Protein AF-A0A087U848-F1 (afdb_monomer)

Mean predicted aligned error: 9.14 Å

pLDDT: mean 75.89, std 14.3, range [40.19, 91.5]

Secondary structure (DSSP, 8-state):
-------GGGTT--HHHHHHHHHHHHTT--HHHHHHHHT--HHHHHHHHHHHHHHHT--

Structure (mmCIF, N/CA/C/O backbone):
data_AF-A0A087U848-F1
#
_entry.id   AF-A0A087U848-F1
#
loop_
_atom_site.group_PDB
_atom_site.id
_atom_site.type_symbol
_atom_site.label_atom_id
_atom_site.label_alt_id
_atom_site.label_comp_id
_atom_site.label_asym_id
_atom_site.label_entity_id
_atom_site.label_seq_id
_atom_site.pdbx_PDB_ins_code
_atom_site.Cartn_x
_atom_site.Cartn_y
_atom_site.Cartn_z
_atom_site.occupancy
_atom_site.B_iso_or_equiv
_atom_site.auth_seq_id
_atom_site.auth_comp_id
_atom_site.auth_asym_id
_atom_site.auth_atom_id
_atom_site.pdbx_PDB_model_num
ATOM 1 N N . MET A 1 1 ? 32.803 12.058 18.319 1.00 48.41 1 MET A N 1
ATOM 2 C CA . MET A 1 1 ? 32.184 11.920 16.982 1.00 48.41 1 MET A CA 1
ATOM 3 C C . MET A 1 1 ? 30.673 11.822 17.152 1.00 48.41 1 MET A C 1
ATOM 5 O O . MET A 1 1 ? 30.231 10.787 17.637 1.00 48.41 1 MET A O 1
ATOM 9 N N . PRO A 1 2 ? 29.871 12.857 16.853 1.00 52.75 2 PRO A N 1
ATOM 10 C CA . PRO A 1 2 ? 28.432 12.752 17.024 1.00 52.75 2 PRO A CA 1
ATOM 11 C C . PRO A 1 2 ? 27.703 12.641 15.685 1.00 52.75 2 PRO A C 1
ATOM 13 O O . PRO A 1 2 ? 28.038 13.299 14.705 1.00 52.75 2 PRO A O 1
ATOM 16 N N . GLY A 1 3 ? 26.637 11.848 15.705 1.00 51.56 3 GLY A N 1
ATOM 17 C CA . GLY A 1 3 ? 25.515 12.026 14.797 1.00 51.56 3 GLY A CA 1
ATOM 18 C C . GLY A 1 3 ? 25.399 1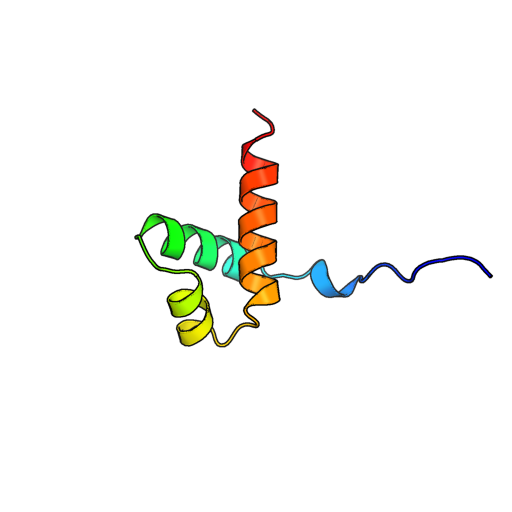0.940 13.747 1.00 51.56 3 GLY A C 1
ATOM 19 O O . GLY A 1 3 ? 25.808 11.118 12.604 1.00 51.56 3 GLY A O 1
ATOM 20 N N . ARG A 1 4 ? 24.737 9.838 14.126 1.00 64.31 4 ARG A N 1
ATOM 21 C CA . ARG A 1 4 ? 23.966 8.997 13.200 1.00 64.31 4 ARG A CA 1
ATOM 22 C C . ARG A 1 4 ? 23.286 9.913 12.183 1.00 64.31 4 ARG A C 1
ATOM 24 O O . ARG A 1 4 ? 22.341 10.618 12.529 1.00 64.31 4 ARG A O 1
ATOM 31 N N . ARG A 1 5 ? 23.791 9.925 10.948 1.00 58.97 5 ARG A N 1
ATOM 32 C CA . ARG A 1 5 ? 23.228 10.698 9.841 1.00 58.97 5 ARG A CA 1
ATOM 33 C C . ARG A 1 5 ? 21.860 10.094 9.546 1.00 58.97 5 ARG A C 1
ATOM 35 O O . ARG A 1 5 ? 21.738 9.081 8.858 1.00 58.97 5 ARG A O 1
ATOM 42 N N . GLN A 1 6 ? 20.841 10.647 10.193 1.00 58.66 6 GLN A N 1
ATOM 43 C CA . GLN A 1 6 ? 19.465 10.214 10.053 1.00 58.66 6 GLN A CA 1
ATOM 44 C C . GLN A 1 6 ? 19.079 10.402 8.588 1.00 58.66 6 GLN A C 1
ATOM 46 O O . GLN A 1 6 ? 19.246 11.478 8.014 1.00 58.66 6 GLN A O 1
ATOM 51 N N . ARG A 1 7 ? 18.660 9.296 7.975 1.00 57.03 7 ARG A N 1
ATOM 52 C CA . ARG A 1 7 ? 18.324 9.150 6.559 1.00 57.03 7 ARG A CA 1
ATOM 53 C C . ARG A 1 7 ? 17.209 10.135 6.173 1.00 57.03 7 ARG A C 1
ATOM 55 O O . ARG A 1 7 ? 16.040 9.772 6.174 1.00 57.03 7 ARG A O 1
ATOM 62 N N . ARG A 1 8 ? 17.587 11.361 5.797 1.00 54.66 8 ARG A N 1
ATOM 63 C CA . ARG A 1 8 ? 16.718 12.404 5.214 1.00 54.66 8 ARG A CA 1
ATOM 64 C C . ARG A 1 8 ? 16.176 12.056 3.819 1.00 54.66 8 ARG A C 1
ATOM 66 O O . ARG A 1 8 ? 15.472 12.853 3.227 1.00 54.66 8 ARG A O 1
ATOM 73 N N . HIS A 1 9 ? 16.465 10.864 3.301 1.00 54.50 9 HIS A N 1
ATOM 74 C CA . HIS A 1 9 ? 15.988 10.414 1.990 1.00 54.50 9 HIS A CA 1
ATOM 75 C C . HIS A 1 9 ? 14.509 9.982 1.979 1.00 54.50 9 HIS A C 1
ATOM 77 O O . HIS A 1 9 ? 13.933 9.806 0.918 1.00 54.50 9 HIS A O 1
ATOM 83 N N . PHE A 1 10 ? 13.896 9.786 3.153 1.00 51.00 10 PHE A N 1
ATOM 84 C CA . PHE A 1 10 ? 12.523 9.273 3.286 1.00 51.00 10 PHE A CA 1
ATOM 85 C C . PHE A 1 10 ? 11.448 10.363 3.368 1.00 51.00 10 PHE A C 1
ATOM 87 O O . PHE A 1 10 ? 10.266 10.044 3.325 1.00 51.00 10 PHE A O 1
ATOM 94 N N . GLN A 1 11 ? 11.832 11.634 3.518 1.00 54.91 11 GLN A N 1
ATOM 95 C CA . GLN A 1 11 ? 10.872 12.726 3.732 1.00 54.91 11 GLN A CA 1
ATOM 96 C C . GLN A 1 11 ? 10.133 13.159 2.457 1.00 54.91 11 GLN A C 1
ATOM 98 O O . GLN A 1 11 ? 9.253 14.003 2.535 1.00 54.91 11 GLN A O 1
ATOM 103 N N . GLN A 1 12 ? 10.444 12.549 1.311 1.00 55.19 12 GLN A N 1
ATOM 104 C CA . GLN A 1 12 ? 9.682 12.676 0.068 1.00 55.19 12 GLN A CA 1
ATOM 105 C C . GLN A 1 12 ? 9.278 11.297 -0.472 1.00 55.19 12 GLN A C 1
ATOM 107 O O . GLN A 1 12 ? 9.309 11.066 -1.677 1.00 55.19 12 GLN A O 1
ATOM 112 N N . ILE A 1 13 ? 8.929 10.338 0.399 1.00 61.97 13 ILE A N 1
ATOM 113 C CA . ILE A 1 13 ? 8.036 9.281 -0.092 1.00 61.97 13 ILE A CA 1
ATOM 114 C C . ILE A 1 13 ? 6.746 9.998 -0.463 1.00 61.97 13 ILE A C 1
ATOM 116 O O . ILE A 1 13 ? 6.082 10.546 0.411 1.00 61.97 13 ILE A O 1
ATOM 120 N N . ASP A 1 14 ? 6.478 10.038 -1.763 1.00 70.06 14 ASP A N 1
ATOM 121 C CA . ASP A 1 14 ? 5.347 10.737 -2.348 1.00 70.06 14 ASP A CA 1
ATOM 122 C C . ASP A 1 14 ? 4.050 10.313 -1.641 1.00 70.06 14 ASP A C 1
ATOM 124 O O . ASP 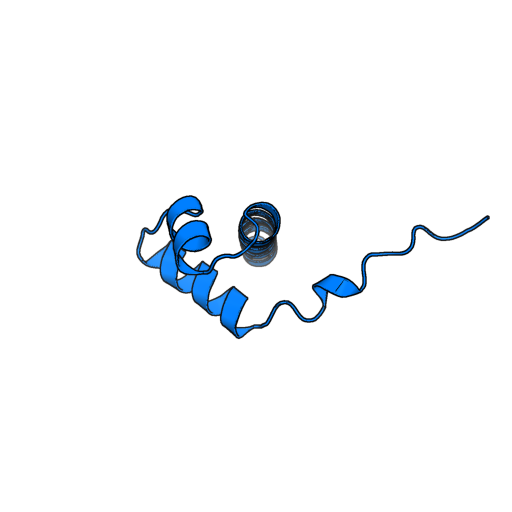A 1 14 ? 3.780 9.114 -1.475 1.00 70.06 14 ASP A O 1
ATOM 128 N N . ASP A 1 15 ? 3.247 11.282 -1.203 1.00 76.00 15 ASP A N 1
ATOM 129 C CA . ASP A 1 15 ? 1.939 11.009 -0.608 1.00 76.00 15 ASP A CA 1
ATOM 130 C C . ASP A 1 15 ? 1.042 10.222 -1.579 1.00 76.00 15 ASP A C 1
ATOM 132 O O . ASP A 1 15 ? 0.206 9.427 -1.143 1.00 76.00 15 ASP A O 1
ATOM 136 N N . PHE A 1 16 ? 1.281 10.341 -2.890 1.00 78.38 16 PHE A N 1
ATOM 137 C CA . PHE A 1 16 ? 0.685 9.498 -3.919 1.00 78.38 16 PHE A CA 1
ATOM 138 C C . PHE A 1 16 ? 1.065 8.026 -3.754 1.00 78.38 16 PHE A C 1
ATOM 140 O O . PHE A 1 16 ? 0.193 7.161 -3.754 1.00 78.38 16 PHE A O 1
ATOM 147 N N . ILE A 1 17 ? 2.350 7.720 -3.552 1.00 80.50 17 ILE A N 1
ATOM 148 C CA . ILE A 1 17 ? 2.828 6.344 -3.346 1.00 80.50 17 ILE A CA 1
ATOM 149 C C . ILE A 1 17 ? 2.219 5.767 -2.072 1.00 80.50 17 ILE A C 1
ATOM 151 O O . ILE A 1 17 ? 1.758 4.624 -2.050 1.00 80.50 17 ILE A O 1
ATOM 155 N N . ARG A 1 18 ? 2.168 6.571 -1.011 1.00 81.81 18 ARG A N 1
ATOM 156 C CA . ARG A 1 18 ? 1.506 6.197 0.237 1.00 81.81 18 ARG A CA 1
ATOM 157 C C . ARG A 1 18 ? 0.026 5.896 0.031 1.00 81.81 18 ARG A C 1
ATOM 159 O O . ARG A 1 18 ? -0.429 4.833 0.454 1.00 81.81 18 ARG A O 1
ATOM 166 N N . GLY A 1 19 ? -0.700 6.780 -0.648 1.00 86.00 19 GLY A N 1
ATOM 167 C CA . GLY A 1 19 ? -2.109 6.588 -0.987 1.00 86.00 19 GLY A CA 1
ATOM 168 C C . GLY A 1 19 ? -2.342 5.350 -1.852 1.00 86.00 19 GLY A C 1
ATOM 169 O O . GLY A 1 19 ? -3.249 4.569 -1.571 1.00 86.00 19 GLY A O 1
ATOM 170 N N . MET A 1 20 ? -1.477 5.113 -2.837 1.00 86.44 20 MET A N 1
ATOM 171 C CA . MET A 1 20 ? -1.529 3.957 -3.729 1.00 86.44 20 MET A CA 1
ATOM 172 C C . MET A 1 20 ? -1.323 2.642 -2.967 1.00 86.44 20 MET A C 1
ATOM 174 O O . MET A 1 20 ? -2.139 1.732 -3.096 1.00 86.44 20 MET A O 1
ATOM 178 N N . VAL A 1 21 ? -0.300 2.546 -2.108 1.00 86.12 21 VAL A N 1
ATOM 179 C CA . VAL A 1 21 ? -0.058 1.347 -1.281 1.00 86.12 21 VAL A CA 1
ATOM 180 C C . VAL A 1 21 ? -1.251 1.067 -0.360 1.00 86.12 21 VAL A C 1
ATOM 182 O O . VAL A 1 21 ? -1.680 -0.082 -0.257 1.00 86.12 21 VAL A O 1
ATOM 185 N N . ILE A 1 22 ? -1.823 2.093 0.282 1.00 85.25 22 ILE A N 1
ATOM 186 C CA . ILE A 1 22 ? -3.001 1.942 1.156 1.00 85.25 22 ILE A CA 1
ATOM 187 C C . ILE A 1 22 ? -4.232 1.503 0.349 1.00 85.25 22 ILE A C 1
ATOM 189 O O . ILE A 1 22 ? -4.947 0.592 0.771 1.00 85.25 22 ILE A O 1
ATOM 193 N N . GLY A 1 23 ? -4.476 2.123 -0.808 1.00 89.50 23 GLY A N 1
ATOM 194 C CA . GLY A 1 23 ? -5.608 1.821 -1.684 1.00 89.50 23 GLY A CA 1
ATOM 195 C C . GLY A 1 23 ? -5.564 0.390 -2.214 1.00 89.50 23 GLY A C 1
ATOM 196 O O . GLY A 1 23 ? -6.524 -0.360 -2.041 1.00 89.50 23 GLY A O 1
ATOM 197 N N . LEU A 1 24 ? -4.420 -0.028 -2.763 1.00 89.62 24 LEU A N 1
ATOM 198 C CA . LEU A 1 24 ? -4.211 -1.395 -3.247 1.00 89.62 24 LEU A CA 1
ATOM 199 C C . LEU A 1 24 ? -4.348 -2.412 -2.109 1.00 89.62 24 LEU A C 1
ATOM 201 O O . LEU A 1 24 ? -4.980 -3.458 -2.267 1.00 89.62 24 LEU A O 1
ATOM 205 N N . ARG A 1 25 ? -3.827 -2.091 -0.919 1.00 87.50 25 ARG A N 1
ATOM 206 C CA . ARG A 1 25 ? -3.939 -2.980 0.238 1.00 87.50 25 ARG A CA 1
ATOM 207 C C . ARG A 1 25 ? -5.382 -3.135 0.719 1.00 87.50 25 ARG A C 1
ATOM 209 O O . ARG A 1 25 ? -5.781 -4.250 1.048 1.00 87.50 25 ARG A O 1
ATOM 216 N N . ARG A 1 26 ? -6.175 -2.058 0.709 1.00 86.62 26 ARG A N 1
ATOM 217 C CA . ARG A 1 26 ? -7.624 -2.1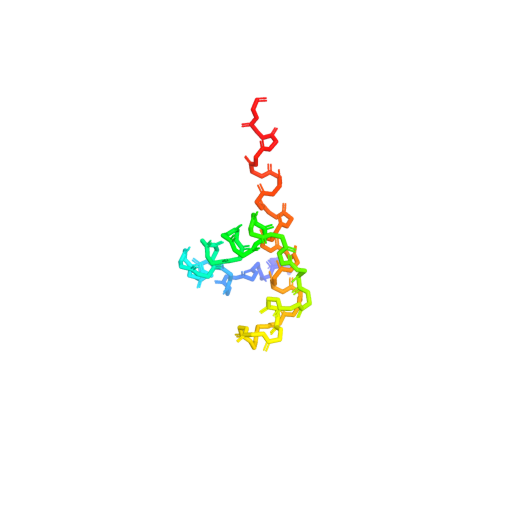08 0.976 1.00 86.62 26 ARG A CA 1
ATOM 218 C C . ARG A 1 26 ? -8.395 -2.881 -0.094 1.00 86.62 26 ARG A C 1
ATOM 220 O O . ARG A 1 26 ? -9.368 -3.541 0.242 1.00 86.62 26 ARG A O 1
ATOM 227 N N . ALA A 1 27 ? -7.931 -2.866 -1.342 1.00 90.62 27 ALA A N 1
ATOM 228 C CA . ALA A 1 27 ? -8.481 -3.675 -2.431 1.00 90.62 27 ALA A CA 1
ATOM 229 C C . ALA A 1 27 ? -8.101 -5.172 -2.349 1.00 90.62 27 ALA A C 1
ATOM 231 O O . ALA A 1 27 ? -8.405 -5.933 -3.264 1.00 90.62 27 ALA A O 1
ATOM 232 N N . GLY A 1 28 ? -7.422 -5.609 -1.281 1.00 91.19 28 GLY A N 1
ATOM 233 C CA . GLY A 1 28 ? -7.051 -7.010 -1.059 1.00 91.19 28 GLY A CA 1
ATOM 234 C C . GLY A 1 28 ? -5.723 -7.426 -1.693 1.00 91.19 28 GLY A C 1
ATOM 235 O O . GLY A 1 28 ? -5.367 -8.603 -1.649 1.00 91.19 28 GLY A O 1
ATOM 236 N N . TRP A 1 29 ? -4.954 -6.488 -2.251 1.00 91.50 29 TRP A N 1
ATOM 237 C CA . TRP A 1 29 ? -3.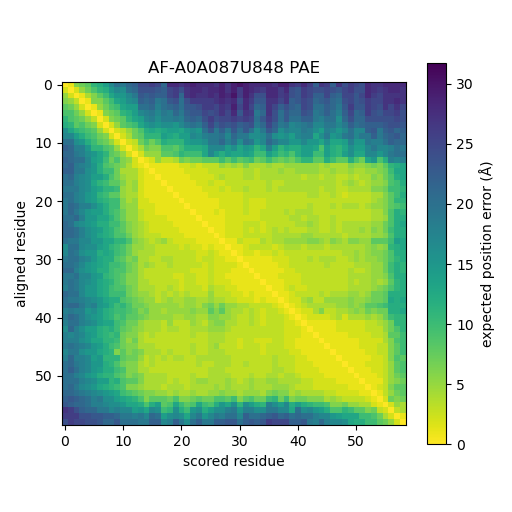684 -6.817 -2.892 1.00 91.50 29 TRP A CA 1
ATOM 238 C C . TRP A 1 29 ? -2.610 -7.178 -1.866 1.00 91.50 29 TRP A C 1
ATOM 240 O O . TRP A 1 29 ? -2.498 -6.596 -0.778 1.00 91.50 29 TRP A O 1
ATOM 250 N N . SER A 1 30 ? -1.766 -8.145 -2.222 1.00 88.62 30 SER A N 1
ATOM 251 C CA . SER A 1 30 ? -0.585 -8.490 -1.434 1.00 88.62 30 SER A CA 1
ATOM 252 C C . SER A 1 30 ? 0.518 -7.435 -1.586 1.00 88.62 30 SER A C 1
ATOM 254 O O . SER A 1 30 ? 0.688 -6.849 -2.652 1.00 88.62 30 SER A O 1
ATOM 256 N N . LEU A 1 31 ? 1.334 -7.227 -0.544 1.00 83.69 31 LEU A N 1
ATOM 257 C CA . LEU A 1 31 ? 2.488 -6.313 -0.623 1.00 83.69 31 LEU A CA 1
ATOM 258 C C . LEU A 1 31 ? 3.467 -6.719 -1.738 1.00 83.69 31 LEU A C 1
ATOM 260 O O . LEU A 1 31 ? 4.078 -5.855 -2.354 1.00 83.69 31 LEU A O 1
ATOM 264 N N . ARG A 1 32 ? 3.571 -8.020 -2.044 1.00 87.56 32 ARG A N 1
ATOM 265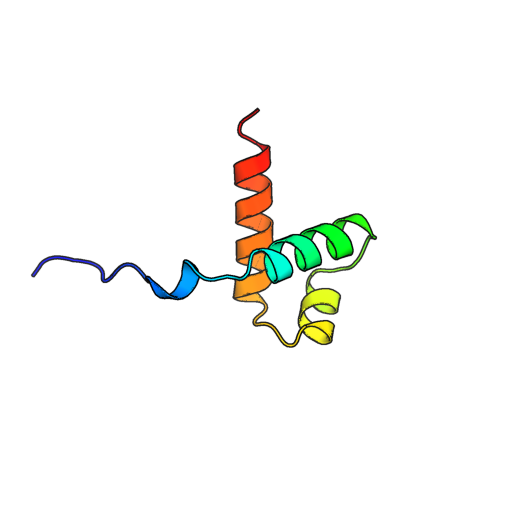 C CA . ARG A 1 32 ? 4.388 -8.527 -3.157 1.00 87.56 32 ARG A CA 1
ATOM 266 C C . ARG A 1 32 ? 3.839 -8.118 -4.522 1.00 87.56 32 ARG A C 1
ATOM 268 O O . ARG A 1 32 ? 4.626 -7.753 -5.384 1.00 87.56 32 ARG A O 1
ATOM 275 N N . GLN A 1 33 ? 2.519 -8.157 -4.710 1.00 89.75 33 GLN A N 1
ATOM 276 C CA . GLN A 1 33 ? 1.885 -7.687 -5.9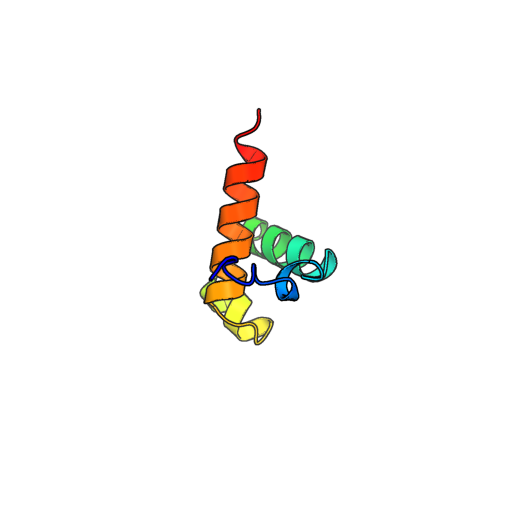48 1.00 89.75 33 GLN A CA 1
ATOM 277 C C . GLN A 1 33 ? 2.082 -6.185 -6.123 1.00 89.75 33 GLN A C 1
ATOM 279 O O . GLN A 1 33 ? 2.441 -5.748 -7.205 1.00 89.75 33 GLN A O 1
ATOM 284 N N . ILE A 1 34 ? 1.934 -5.417 -5.042 1.00 87.25 34 ILE A N 1
ATOM 285 C CA . ILE A 1 34 ? 2.168 -3.971 -5.063 1.00 87.25 34 ILE A CA 1
ATOM 286 C C . ILE A 1 34 ? 3.619 -3.674 -5.451 1.00 87.25 34 ILE A C 1
ATOM 288 O O . ILE A 1 34 ? 3.857 -2.855 -6.324 1.00 87.25 34 ILE A O 1
ATOM 292 N N . VAL A 1 35 ? 4.594 -4.363 -4.855 1.00 88.88 35 VAL A N 1
ATOM 293 C CA . VAL A 1 35 ? 6.021 -4.239 -5.206 1.00 88.88 35 VAL A CA 1
ATOM 294 C C . VAL A 1 35 ? 6.288 -4.573 -6.673 1.00 88.88 35 VAL A C 1
ATOM 296 O O . VAL A 1 35 ? 7.026 -3.847 -7.333 1.00 88.88 35 VAL A O 1
ATOM 299 N N . ALA A 1 36 ? 5.688 -5.651 -7.179 1.00 87.88 36 ALA A N 1
ATOM 300 C CA . ALA A 1 36 ? 5.856 -6.070 -8.566 1.00 87.88 36 ALA A CA 1
ATOM 301 C C . ALA A 1 36 ? 5.267 -5.055 -9.558 1.00 87.88 36 ALA A C 1
ATOM 303 O O . ALA A 1 36 ? 5.876 -4.804 -10.589 1.00 87.88 36 ALA A O 1
ATOM 304 N N . ASP A 1 37 ? 4.121 -4.461 -9.224 1.00 87.12 37 ASP A N 1
ATOM 305 C CA . ASP A 1 37 ? 3.413 -3.487 -10.061 1.00 87.12 37 ASP A CA 1
ATOM 306 C C . ASP A 1 37 ? 4.067 -2.095 -10.022 1.00 87.12 37 ASP A C 1
ATOM 308 O O . ASP A 1 37 ? 4.263 -1.437 -11.038 1.00 87.12 37 ASP A O 1
ATOM 312 N N . THR A 1 38 ? 4.488 -1.663 -8.834 1.00 78.62 38 THR A N 1
ATOM 313 C CA . THR A 1 38 ? 5.070 -0.330 -8.615 1.00 78.62 38 THR A CA 1
ATOM 314 C C . THR A 1 38 ? 6.578 -0.271 -8.858 1.00 78.62 38 THR A C 1
ATOM 316 O O . THR A 1 38 ? 7.157 0.814 -8.813 1.00 78.62 38 THR A O 1
ATOM 319 N N . HIS A 1 39 ? 7.228 -1.422 -9.077 1.00 81.12 39 HIS A N 1
ATOM 320 C CA . HIS A 1 39 ? 8.687 -1.571 -9.164 1.00 81.12 39 HIS A CA 1
ATOM 321 C C . HIS A 1 39 ? 9.445 -0.971 -7.963 1.00 81.12 39 HIS A C 1
ATOM 323 O O . HIS A 1 39 ? 10.618 -0.604 -8.061 1.00 81.12 39 HIS A O 1
ATOM 329 N N . MET A 1 40 ? 8.780 -0.859 -6.812 1.00 80.31 40 MET A N 1
ATOM 330 C CA . MET A 1 40 ? 9.365 -0.289 -5.603 1.00 80.31 40 MET A CA 1
ATOM 331 C C . MET A 1 40 ? 10.101 -1.333 -4.790 1.00 80.31 40 MET A C 1
ATOM 333 O O . MET A 1 40 ? 9.752 -2.509 -4.775 1.00 80.31 40 MET A O 1
ATOM 337 N N . ASP A 1 41 ? 11.087 -0.880 -4.023 1.00 85.06 41 ASP A N 1
ATOM 338 C CA . ASP A 1 41 ? 11.766 -1.766 -3.095 1.00 85.06 41 ASP A CA 1
ATOM 339 C C . ASP A 1 41 ? 10.782 -2.312 -2.046 1.00 85.06 41 ASP A C 1
ATOM 341 O O . ASP A 1 41 ? 10.030 -1.562 -1.407 1.00 85.06 41 ASP A O 1
ATOM 345 N N . ALA A 1 42 ? 10.806 -3.631 -1.846 1.00 83.06 42 ALA A N 1
ATOM 346 C CA . ALA A 1 42 ? 9.932 -4.298 -0.891 1.00 83.06 42 ALA A CA 1
ATOM 347 C C . ALA A 1 42 ? 10.091 -3.731 0.524 1.00 83.06 42 ALA A C 1
ATOM 349 O O . ALA A 1 42 ? 9.104 -3.606 1.249 1.00 83.06 42 ALA A O 1
ATOM 350 N N . ILE A 1 43 ? 11.300 -3.319 0.914 1.00 84.19 43 ILE A N 1
ATOM 351 C CA . ILE A 1 43 ? 11.56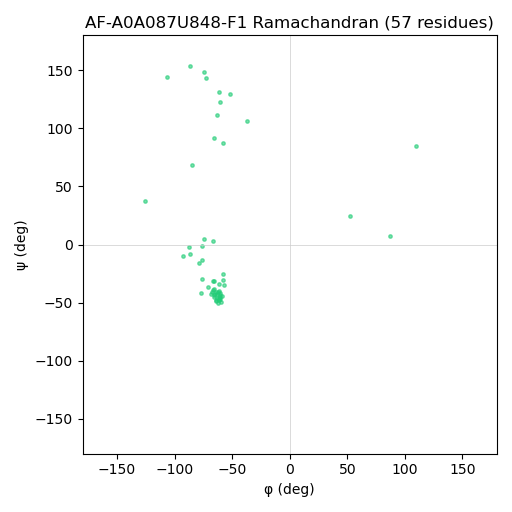7 -2.720 2.224 1.00 84.19 43 ILE A CA 1
ATOM 352 C C . ILE A 1 43 ? 10.815 -1.397 2.355 1.00 84.19 43 ILE A C 1
ATOM 354 O O . ILE A 1 43 ? 10.236 -1.127 3.409 1.00 84.19 43 ILE A O 1
ATOM 358 N N . THR A 1 44 ? 10.772 -0.591 1.295 1.00 82.25 44 THR A N 1
ATOM 359 C CA . THR A 1 44 ? 10.042 0.683 1.278 1.00 82.25 44 THR A CA 1
ATOM 360 C C . THR A 1 44 ? 8.543 0.454 1.442 1.00 82.25 44 THR A C 1
ATOM 362 O O . THR A 1 44 ? 7.932 1.063 2.322 1.00 82.25 44 THR A O 1
ATOM 365 N N . VAL A 1 45 ? 7.964 -0.481 0.683 1.00 84.25 45 VAL A N 1
ATOM 366 C CA . VAL A 1 45 ? 6.532 -0.822 0.761 1.00 84.25 45 VAL A CA 1
ATOM 367 C C . VAL A 1 45 ? 6.166 -1.392 2.138 1.00 84.25 45 VAL A C 1
ATOM 369 O O . VAL A 1 45 ? 5.202 -0.949 2.765 1.00 84.25 45 VAL A O 1
ATOM 372 N N . HIS A 1 46 ? 6.971 -2.318 2.667 1.00 85.88 46 HIS A N 1
ATOM 373 C CA . HIS A 1 46 ? 6.764 -2.893 3.999 1.00 85.88 46 HIS A CA 1
ATOM 374 C C . HIS A 1 46 ? 6.858 -1.845 5.112 1.00 85.88 46 HIS A C 1
ATOM 376 O O . HIS A 1 46 ? 6.069 -1.868 6.059 1.00 85.88 46 HIS A O 1
ATOM 382 N N . ARG A 1 47 ? 7.817 -0.922 5.013 1.00 82.31 47 ARG A N 1
ATOM 383 C CA . ARG A 1 47 ? 8.014 0.132 6.010 1.00 82.31 47 ARG A CA 1
ATOM 384 C C . ARG A 1 47 ? 6.903 1.178 5.957 1.00 82.31 47 ARG A C 1
ATOM 386 O O . ARG A 1 47 ? 6.482 1.634 7.013 1.00 82.31 47 ARG A O 1
ATOM 393 N N . LEU A 1 48 ? 6.402 1.511 4.767 1.00 82.06 48 LEU A N 1
ATOM 394 C CA . LEU A 1 48 ? 5.275 2.427 4.580 1.00 82.06 48 LEU A CA 1
ATOM 395 C C . LEU A 1 48 ? 3.978 1.847 5.146 1.00 82.06 48 LEU A C 1
ATOM 397 O O . LEU A 1 48 ? 3.256 2.541 5.858 1.00 82.06 48 LEU A O 1
ATOM 401 N N . TRP A 1 49 ? 3.731 0.560 4.892 1.00 85.00 49 TRP A N 1
ATOM 402 C CA . TRP A 1 49 ? 2.599 -0.155 5.473 1.00 85.00 49 TRP A CA 1
ATOM 403 C C . TRP A 1 49 ? 2.680 -0.207 7.003 1.00 85.00 49 TRP A C 1
ATOM 405 O O . TRP A 1 49 ? 1.701 0.095 7.679 1.00 85.00 49 TRP A O 1
ATOM 415 N N . ARG A 1 50 ? 3.858 -0.519 7.564 1.00 85.81 50 ARG A N 1
ATOM 416 C CA . ARG A 1 50 ? 4.068 -0.511 9.021 1.00 85.81 50 ARG A CA 1
ATOM 417 C C . ARG A 1 50 ? 3.842 0.876 9.620 1.00 85.81 50 ARG A C 1
ATOM 419 O O . ARG A 1 50 ? 3.109 0.990 10.589 1.00 85.81 50 ARG A O 1
ATOM 426 N N . ALA A 1 51 ? 4.405 1.915 9.006 1.00 83.25 51 ALA A N 1
ATOM 427 C CA . ALA A 1 51 ? 4.227 3.286 9.467 1.00 83.25 51 ALA A CA 1
ATOM 428 C C . ALA A 1 51 ? 2.754 3.725 9.419 1.00 83.25 51 ALA A C 1
ATOM 430 O O . ALA A 1 51 ? 2.332 4.500 10.269 1.00 83.25 51 ALA A O 1
ATOM 431 N N . TRP A 1 52 ? 1.978 3.249 8.437 1.00 82.44 52 TRP A N 1
ATOM 432 C CA . TRP A 1 52 ? 0.537 3.496 8.370 1.00 82.44 52 TRP A CA 1
ATOM 433 C C . TRP A 1 52 ? -0.230 2.778 9.488 1.00 82.44 52 TRP A C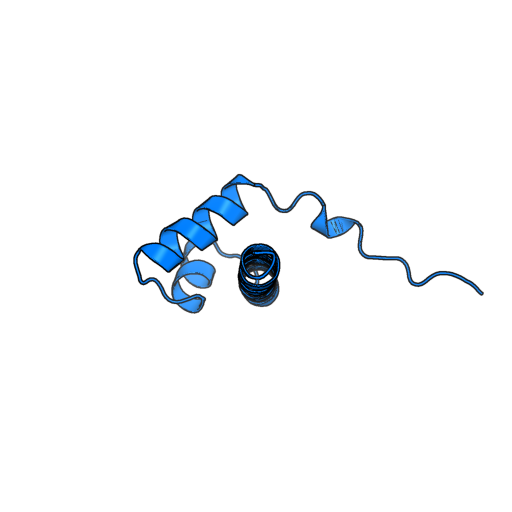 1
ATOM 435 O O . TRP A 1 52 ? -1.077 3.403 10.114 1.00 82.44 52 TRP A O 1
ATOM 445 N N . LEU A 1 53 ? 0.100 1.515 9.787 1.00 82.69 53 LEU A N 1
ATOM 446 C CA . LEU A 1 53 ? -0.483 0.793 10.926 1.00 82.69 53 LEU A CA 1
ATOM 447 C C . LEU A 1 53 ? -0.172 1.488 12.260 1.00 82.69 53 LEU A C 1
ATOM 449 O O . LEU A 1 53 ? -1.075 1.685 13.058 1.00 82.69 53 LEU A O 1
ATOM 453 N N . GLU A 1 54 ? 1.075 1.918 12.470 1.00 84.06 54 GLU A N 1
ATOM 454 C CA . GLU A 1 54 ? 1.493 2.641 13.682 1.00 84.06 54 GLU A CA 1
ATOM 455 C C . GLU A 1 54 ? 0.842 4.031 13.799 1.00 84.06 54 GLU A C 1
ATOM 457 O O . GLU A 1 54 ? 0.583 4.497 14.900 1.00 84.06 54 GLU A O 1
ATOM 462 N N . GLN A 1 55 ? 0.553 4.702 12.677 1.00 75.56 55 GLN A N 1
ATOM 463 C CA . GLN A 1 55 ? -0.195 5.969 12.666 1.00 75.56 55 GLN A CA 1
ATOM 464 C C . GLN A 1 55 ? -1.698 5.777 12.891 1.00 75.56 55 GLN A C 1
ATOM 466 O O . GLN A 1 55 ? -2.342 6.677 13.418 1.00 75.56 55 GLN A O 1
ATOM 471 N N . GLY A 1 56 ? -2.257 4.634 12.486 1.00 65.94 56 GLY A N 1
ATOM 472 C CA . GLY A 1 56 ? -3.660 4.283 12.713 1.00 65.94 56 GLY A CA 1
ATOM 473 C C . GLY A 1 56 ? -3.964 3.770 14.125 1.00 65.94 56 GLY A C 1
ATOM 474 O O . GLY A 1 56 ? -5.130 3.740 14.495 1.00 65.94 56 GLY A O 1
ATOM 475 N N . ASP A 1 57 ? -2.937 3.390 14.892 1.00 52.72 57 ASP A N 1
ATOM 476 C CA . ASP A 1 57 ? -3.025 2.967 16.304 1.00 52.72 57 ASP A CA 1
ATOM 477 C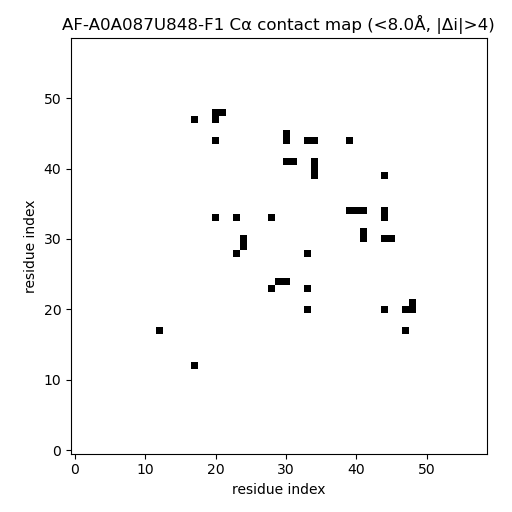 C . ASP A 1 57 ? -2.928 4.152 17.288 1.00 52.72 57 ASP A C 1
ATOM 479 O O . ASP A 1 57 ? -3.041 3.989 18.498 1.00 52.72 57 ASP A O 1
ATOM 483 N N . VAL A 1 58 ? -2.745 5.375 16.777 1.00 48.97 58 VAL A N 1
ATOM 484 C CA . VAL A 1 58 ? -2.937 6.610 17.551 1.00 48.97 58 VAL A CA 1
ATOM 485 C C . VAL A 1 58 ? -4.423 6.979 17.486 1.00 48.97 58 VAL A C 1
ATOM 487 O O . VAL A 1 58 ? -4.814 7.929 16.808 1.00 48.97 58 VAL A O 1
ATOM 490 N N . GLY A 1 59 ? -5.250 6.153 18.125 1.00 40.19 59 GLY A N 1
ATOM 491 C CA . GLY A 1 59 ? -6.685 6.350 18.330 1.00 40.19 59 GLY A CA 1
ATOM 492 C C . GLY A 1 59 ? -7.019 6.294 19.809 1.00 40.19 59 GLY A C 1
ATOM 493 O O . GLY A 1 59 ? -6.587 5.317 20.457 1.00 40.19 59 GLY A O 1
#

Sequence (59 aa):
MPGRRQRRHFQQIDDFIRGMVIGLRRAGWSLRQIVADTHMDAITVHRLWRAWLEQGDVG

Foldseek 3Di:
DDDDPPPPVPPPPPVVLLVVLVVCVVVVDDLVVSCVVVVDDSVNSVVSVVVVVVVVVPD

Nearest PDB structures (foldseek):
  2r0q-assembly1_F  TM=8.414E-01  e=4.351E-01  Staphylococcus aureus
  1pdn-assembly1_C  TM=9.134E-01  e=8.602E-01  Drosophila melanogaster
  4hri-assembly1_B  TM=5.954E-01  e=3.362E+00  Nostoc sp. PCC 7120 = FACHB-418
  4hri-assembly1_A  TM=5.952E-01  e=5.417E+00  Nostoc sp. PCC 7120 = FACHB-418
  6jcy-assembly1_F  TM=5.851E-01  e=8.729E+00  Mycobacterium tuberculosis H37Rv

Radius of gyration: 13.34 Å; Cα contacts (8 Å, |Δi|>4): 22; chains: 1; bounding box: 41×21×28 Å

Solvent-accessible surface area (backbone atoms only — not comparable to full-atom values): 3735 Å² total; per-residue (Å²): 140,86,72,83,80,73,75,74,78,61,83,70,65,48,69,63,59,53,50,47,55,52,51,43,44,73,73,69,48,51,74,67,56,50,24,67,74,67,71,45,60,59,66,57,54,53,50,51,53,49,53,49,54,61,59,66,65,75,114

Organism: Stegodyphus mimosarum (NCBI:txid407821)